Protein AF-A0A944SMD7-F1 (afdb_monomer_lite)

Structure (mmCIF, N/CA/C/O backbone):
data_AF-A0A944SMD7-F1
#
_entry.id   AF-A0A944SMD7-F1
#
loop_
_atom_site.group_PDB
_atom_site.id
_atom_site.type_symbol
_atom_site.label_atom_id
_atom_site.label_alt_id
_atom_site.label_comp_id
_atom_site.label_asym_id
_atom_site.label_entity_id
_atom_site.label_seq_id
_atom_site.pdbx_PDB_ins_code
_atom_site.Cartn_x
_atom_site.Cartn_y
_atom_site.Cartn_z
_atom_site.occupancy
_atom_site.B_iso_or_equiv
_atom_site.auth_seq_id
_atom_site.auth_comp_id
_atom_site.auth_asym_id
_atom_site.auth_atom_id
_atom_site.pdbx_PDB_model_num
ATOM 1 N N . MET A 1 1 ? 23.775 46.362 -5.485 1.00 35.56 1 MET A N 1
ATOM 2 C CA . MET A 1 1 ? 24.075 45.893 -4.120 1.00 35.56 1 MET A CA 1
ATOM 3 C C . MET A 1 1 ? 22.757 45.366 -3.584 1.00 35.56 1 MET A C 1
ATOM 5 O O . MET A 1 1 ? 21.923 46.210 -3.306 1.00 35.56 1 MET A O 1
ATOM 9 N N . PHE A 1 2 ? 22.591 44.029 -3.572 1.00 35.62 2 PHE A N 1
ATOM 10 C CA . PHE A 1 2 ? 21.400 43.249 -3.148 1.00 35.62 2 PHE A CA 1
ATOM 11 C C . PHE A 1 2 ? 20.081 43.614 -3.901 1.00 35.62 2 PHE A C 1
ATOM 13 O O . PHE A 1 2 ? 19.976 44.697 -4.457 1.00 35.62 2 PHE A O 1
ATOM 20 N N . ASP A 1 3 ? 19.070 42.768 -4.102 1.00 35.03 3 ASP A N 1
ATOM 21 C CA . ASP A 1 3 ? 18.702 41.529 -3.428 1.00 35.03 3 ASP A CA 1
ATOM 22 C C . ASP A 1 3 ? 17.723 40.678 -4.272 1.00 35.03 3 ASP A C 1
ATOM 24 O O . ASP A 1 3 ? 17.073 41.169 -5.192 1.00 35.03 3 ASP A O 1
ATOM 28 N N . GLU A 1 4 ? 17.703 39.404 -3.904 1.00 45.06 4 GLU A N 1
ATOM 29 C CA . GLU A 1 4 ? 16.800 38.266 -4.099 1.00 45.06 4 GLU A CA 1
ATOM 30 C C . GLU A 1 4 ? 15.411 38.362 -4.786 1.00 45.06 4 GLU A C 1
ATOM 32 O O . GLU A 1 4 ? 14.637 39.300 -4.646 1.00 45.06 4 GLU A O 1
ATOM 37 N N . SER A 1 5 ? 15.062 37.200 -5.366 1.00 47.53 5 SER A N 1
ATOM 38 C CA . SER A 1 5 ? 13.741 36.546 -5.338 1.00 47.53 5 SER A CA 1
ATOM 39 C C . SER A 1 5 ? 12.585 37.134 -6.154 1.00 47.53 5 SER A C 1
ATOM 41 O O . SER A 1 5 ? 11.958 38.124 -5.789 1.00 47.53 5 SER A O 1
ATOM 43 N N . SER A 1 6 ? 12.179 36.390 -7.188 1.00 42.91 6 SER A N 1
ATOM 44 C CA . SER A 1 6 ? 10.760 36.099 -7.435 1.00 42.91 6 SER A CA 1
ATOM 45 C C . SER A 1 6 ? 10.623 34.884 -8.350 1.00 42.91 6 SER A C 1
ATOM 47 O O . SER A 1 6 ? 10.876 34.939 -9.550 1.00 42.91 6 SER A O 1
ATOM 49 N N . SER A 1 7 ? 10.239 33.762 -7.746 1.00 44.41 7 SER A N 1
ATOM 50 C CA . SER A 1 7 ? 9.738 32.571 -8.425 1.00 44.41 7 SER A CA 1
ATOM 51 C C . SER A 1 7 ? 8.411 32.911 -9.106 1.00 44.41 7 SER A C 1
ATOM 53 O O . SER A 1 7 ? 7.392 33.063 -8.432 1.00 44.41 7 SER A O 1
ATOM 55 N N . GLU A 1 8 ? 8.408 33.052 -10.430 1.00 38.31 8 GLU A N 1
ATOM 56 C CA . GLU A 1 8 ? 7.175 33.297 -11.179 1.00 38.31 8 GLU A CA 1
ATOM 57 C C . GLU A 1 8 ? 6.401 31.989 -11.387 1.00 38.31 8 GLU A C 1
ATOM 59 O O . GLU A 1 8 ? 6.851 31.037 -12.030 1.00 38.31 8 GLU A O 1
ATOM 64 N N . TRP A 1 9 ? 5.216 31.957 -10.782 1.00 37.97 9 TRP A N 1
ATOM 65 C CA . TRP A 1 9 ? 4.200 30.928 -10.927 1.00 37.97 9 TRP A CA 1
ATOM 66 C C . TRP A 1 9 ? 3.542 31.043 -12.301 1.00 37.97 9 TRP A C 1
ATOM 68 O O . TRP A 1 9 ? 3.066 32.112 -12.680 1.00 37.97 9 TRP A O 1
ATOM 78 N N . TRP A 1 10 ? 3.448 29.935 -13.033 1.00 40.94 10 TRP A N 1
ATOM 79 C CA . TRP A 1 10 ? 2.706 29.898 -14.292 1.00 40.94 10 TRP A CA 1
ATOM 80 C C . TRP A 1 10 ? 1.251 29.505 -14.022 1.00 40.94 10 TRP A C 1
ATOM 82 O O . TRP A 1 10 ? 0.928 28.326 -13.883 1.00 40.94 10 TRP A O 1
ATOM 92 N N . CYS A 1 11 ? 0.367 30.501 -13.961 1.00 36.12 11 CYS A N 1
ATOM 93 C CA . CYS A 1 11 ? -1.073 30.294 -14.098 1.00 36.12 11 CYS A CA 1
ATOM 94 C C . CYS A 1 11 ? -1.417 30.157 -15.587 1.00 36.12 11 CYS A C 1
ATOM 96 O O . CYS A 1 11 ? -1.264 31.106 -16.356 1.00 36.12 11 CYS A O 1
ATOM 98 N N . PHE A 1 12 ? -1.914 28.993 -16.001 1.00 37.16 12 PHE A N 1
ATOM 99 C CA . PHE A 1 12 ? -2.510 28.831 -17.326 1.00 37.16 12 PHE A CA 1
ATOM 100 C C . PHE A 1 12 ? -3.946 29.363 -17.294 1.00 37.16 12 PHE A C 1
ATOM 102 O O . PHE A 1 12 ? -4.870 28.656 -16.898 1.00 37.16 12 PHE A O 1
ATOM 109 N N . HIS A 1 13 ? -4.129 30.619 -17.706 1.00 34.12 13 HIS A N 1
ATOM 110 C CA . HIS A 1 13 ? -5.444 31.130 -18.088 1.00 34.12 13 HIS A CA 1
ATOM 111 C C . HIS A 1 13 ? -5.832 30.524 -19.441 1.00 34.12 13 HIS A C 1
ATOM 113 O O . HIS A 1 13 ? -5.148 30.715 -20.448 1.00 34.12 13 HIS A O 1
ATOM 119 N N . CYS A 1 14 ? -6.913 29.747 -19.447 1.00 45.78 14 CYS A N 1
ATOM 120 C CA . CYS A 1 14 ? -7.573 29.296 -20.663 1.00 45.78 14 CYS A CA 1
ATOM 121 C C . CYS A 1 14 ? -8.556 30.392 -21.077 1.00 45.78 14 CYS A C 1
ATOM 123 O O . CYS A 1 14 ? -9.694 30.389 -20.621 1.00 45.78 14 CYS A O 1
ATOM 125 N N . ASP A 1 15 ? -8.115 31.318 -21.925 1.00 35.84 15 ASP A N 1
ATOM 126 C CA . ASP A 1 15 ? -9.015 32.257 -22.585 1.00 35.84 15 ASP A CA 1
ATOM 127 C C . ASP A 1 15 ? -9.025 31.991 -24.091 1.00 35.84 15 ASP A C 1
ATOM 129 O O . ASP A 1 15 ? -8.000 31.943 -24.776 1.00 35.84 15 ASP A O 1
ATOM 133 N N . SER A 1 16 ? -10.238 31.737 -24.574 1.00 48.44 16 SER A N 1
ATOM 134 C CA . SER A 1 16 ? -10.574 31.598 -25.981 1.00 48.44 16 SER A CA 1
ATOM 135 C C . SER A 1 16 ? -10.591 32.993 -26.587 1.00 48.44 16 SER A C 1
ATOM 137 O O . SER A 1 16 ? -11.545 33.708 -26.340 1.00 48.44 16 SER A O 1
ATOM 139 N N . ASP A 1 17 ? -9.547 33.392 -27.317 1.00 43.00 17 ASP A N 1
ATOM 140 C CA . ASP A 1 17 ? -9.641 34.274 -28.492 1.00 43.00 17 ASP A CA 1
ATOM 141 C C . ASP A 1 17 ? -8.251 34.656 -29.042 1.00 43.00 17 ASP A C 1
ATOM 143 O O . ASP A 1 17 ? -7.367 35.120 -28.329 1.00 43.00 17 ASP A O 1
ATOM 147 N N . GLY A 1 18 ? -8.082 34.500 -30.360 1.00 39.84 18 GLY A N 1
ATOM 148 C CA . GLY A 1 18 ? -7.180 35.317 -31.184 1.00 39.84 18 GLY A CA 1
ATOM 149 C C . GLY A 1 18 ? -5.665 35.233 -30.943 1.00 39.84 18 GLY A C 1
ATOM 150 O O . GLY A 1 18 ? -5.060 36.131 -30.363 1.00 39.84 18 GLY A O 1
ATOM 151 N N . LEU A 1 19 ? -5.001 34.249 -31.560 1.00 39.22 19 LEU A N 1
ATOM 152 C CA . LEU A 1 19 ? -3.541 34.231 -31.729 1.00 39.22 19 LEU A CA 1
ATOM 153 C C . LEU A 1 19 ? -3.044 35.450 -32.538 1.00 39.22 19 LEU A C 1
ATOM 155 O O . LEU A 1 19 ? -3.183 35.498 -33.761 1.00 39.22 19 LEU A O 1
ATOM 159 N N . LYS A 1 20 ? -2.360 36.394 -31.881 1.00 47.38 20 LYS A N 1
ATOM 160 C CA . LYS A 1 20 ? -1.359 37.267 -32.521 1.00 47.38 20 LYS A CA 1
ATOM 161 C C . LYS A 1 20 ? -0.024 37.147 -31.784 1.00 47.38 20 LYS A C 1
ATOM 163 O O . LYS A 1 20 ? 0.257 37.896 -30.856 1.00 47.38 20 LYS A O 1
ATOM 168 N N . GLY A 1 21 ? 0.805 36.197 -32.223 1.00 38.53 21 GLY A N 1
ATOM 169 C CA . GLY A 1 21 ? 2.186 36.008 -31.769 1.00 38.53 21 GLY A CA 1
ATOM 170 C C . GLY A 1 21 ? 3.196 36.381 -32.859 1.00 38.53 21 GLY A C 1
ATOM 171 O O . GLY A 1 21 ? 3.064 35.956 -34.004 1.00 38.53 21 GLY A O 1
ATOM 172 N N . LYS A 1 22 ? 4.193 37.196 -32.495 1.00 42.53 22 LYS A N 1
ATOM 173 C CA . LYS A 1 22 ? 5.355 37.593 -33.313 1.00 42.53 22 LYS A CA 1
ATOM 174 C C . LYS A 1 22 ? 6.256 36.381 -33.632 1.00 42.53 22 LYS A C 1
ATOM 176 O O . LYS A 1 22 ? 6.263 35.421 -32.861 1.00 42.53 22 LYS A O 1
ATOM 181 N N . PRO A 1 23 ? 7.046 36.404 -34.725 1.00 41.09 23 PRO A N 1
ATOM 182 C CA . PRO A 1 23 ? 7.923 35.294 -35.068 1.00 41.09 23 PRO A CA 1
ATOM 183 C C . PRO A 1 23 ? 9.114 35.255 -34.109 1.00 41.09 23 PRO A C 1
ATOM 185 O O . PRO A 1 23 ? 9.857 36.226 -33.999 1.00 41.09 23 PRO A O 1
ATOM 188 N N . GLY A 1 24 ? 9.304 34.114 -33.449 1.00 44.69 24 GLY A N 1
ATOM 189 C CA . GLY A 1 24 ? 10.561 33.809 -32.770 1.00 44.69 24 GLY A CA 1
ATOM 190 C C . GLY A 1 24 ? 10.440 33.368 -31.320 1.00 44.69 24 GLY A C 1
ATOM 191 O O . GLY A 1 24 ? 11.068 33.986 -30.485 1.00 44.69 24 GLY A O 1
ATOM 192 N N . VAL A 1 25 ? 9.676 32.307 -31.040 1.00 38.62 25 VAL A N 1
ATOM 193 C CA . VAL A 1 25 ? 10.090 31.134 -30.239 1.00 38.62 25 VAL A CA 1
ATOM 194 C C . VAL A 1 25 ? 9.109 30.012 -30.609 1.00 38.62 25 VAL A C 1
ATOM 196 O O . VAL A 1 25 ? 7.922 30.097 -30.308 1.00 38.62 25 VAL A O 1
ATOM 199 N N . LYS A 1 26 ? 9.568 28.960 -31.302 1.00 42.78 26 LYS A N 1
ATOM 200 C CA . LYS A 1 26 ? 8.769 27.737 -31.490 1.00 42.78 26 LYS A CA 1
ATOM 201 C C . LYS A 1 26 ? 8.797 26.943 -30.185 1.00 42.78 26 LYS A C 1
ATOM 203 O O . LYS A 1 26 ? 9.658 26.092 -30.003 1.00 42.78 26 LYS A O 1
ATOM 208 N N . ALA A 1 27 ? 7.853 27.209 -29.294 1.00 52.22 27 ALA A N 1
ATOM 209 C CA . ALA A 1 27 ? 7.475 26.265 -28.253 1.00 52.22 27 ALA A CA 1
ATOM 210 C C . ALA A 1 27 ? 6.073 25.754 -28.589 1.00 52.22 27 ALA A C 1
ATOM 212 O O . ALA A 1 27 ? 5.072 26.287 -28.126 1.00 52.22 27 ALA A O 1
ATOM 213 N N . SER A 1 28 ? 5.996 24.757 -29.467 1.00 48.47 28 SER A N 1
ATOM 214 C CA . SER A 1 28 ? 4.739 24.066 -29.755 1.00 48.47 28 SER A CA 1
ATOM 215 C C . SER A 1 28 ? 4.963 22.562 -29.714 1.00 48.47 28 SER A C 1
ATOM 217 O O . SER A 1 28 ? 4.765 21.872 -30.711 1.00 48.47 28 SER A O 1
ATOM 219 N N . SER A 1 29 ? 5.394 22.048 -28.561 1.00 53.19 29 SER A N 1
ATOM 220 C CA . SER A 1 29 ? 5.159 20.631 -28.292 1.00 53.19 29 SER A CA 1
ATOM 221 C C . SER A 1 29 ? 3.644 20.453 -28.275 1.00 53.19 29 SER A C 1
ATOM 223 O O . SER A 1 29 ? 2.962 21.059 -27.445 1.00 53.19 29 SER A O 1
ATOM 225 N N . SER A 1 30 ? 3.097 19.697 -29.224 1.00 66.25 30 SER A N 1
ATOM 226 C CA . SER A 1 30 ? 1.653 19.442 -29.245 1.00 66.25 30 SER A CA 1
ATOM 227 C C . SER A 1 30 ? 1.230 18.706 -27.964 1.00 66.25 30 SER A C 1
ATOM 229 O O . SER A 1 30 ? 2.031 17.992 -27.361 1.00 66.25 30 SER A O 1
ATOM 231 N N . VAL A 1 31 ? -0.035 18.819 -27.536 1.00 61.94 31 VAL A N 1
ATOM 232 C CA . VAL A 1 31 ? -0.557 18.039 -26.389 1.00 61.94 31 VAL A CA 1
ATOM 233 C C . VAL A 1 31 ? -0.317 16.535 -26.591 1.00 61.94 31 VAL A C 1
ATOM 235 O O . VAL A 1 31 ? -0.072 15.813 -25.629 1.00 61.94 31 VAL A O 1
ATOM 238 N N . ALA A 1 32 ? -0.323 16.065 -27.842 1.00 55.81 32 ALA A N 1
ATOM 239 C CA . ALA A 1 32 ? 0.024 14.696 -28.208 1.00 55.81 32 ALA A CA 1
ATOM 240 C C . ALA A 1 32 ? 1.519 14.385 -28.015 1.00 55.81 32 ALA A C 1
ATOM 242 O O . ALA A 1 32 ? 1.845 13.313 -27.528 1.00 55.81 32 ALA A O 1
ATOM 243 N N . GLU A 1 33 ? 2.421 15.318 -28.319 1.00 56.81 33 GLU A N 1
ATOM 244 C CA . GLU A 1 33 ? 3.866 15.189 -28.074 1.00 56.81 33 GLU A CA 1
ATOM 245 C C . GLU A 1 33 ? 4.196 15.193 -26.581 1.00 56.81 33 GLU A C 1
ATOM 247 O O . GLU A 1 33 ? 5.007 14.396 -26.123 1.00 56.81 33 GLU A O 1
ATOM 252 N N . VAL A 1 34 ? 3.530 16.049 -25.800 1.00 60.19 34 VAL A N 1
ATOM 253 C CA . VAL A 1 34 ? 3.666 16.068 -24.337 1.00 60.19 34 VAL A CA 1
ATOM 254 C C . VAL A 1 34 ? 3.131 14.763 -23.744 1.00 60.19 34 VAL A C 1
ATOM 256 O O . VAL A 1 34 ? 3.819 14.136 -22.944 1.00 60.19 34 VAL A O 1
ATOM 259 N N . LYS A 1 35 ? 1.962 14.285 -24.195 1.00 53.47 35 LYS A N 1
ATOM 260 C CA . LYS A 1 35 ? 1.418 12.974 -23.802 1.00 53.47 35 LYS A CA 1
ATOM 261 C C . LYS A 1 35 ? 2.309 11.812 -24.241 1.00 53.47 35 LYS A C 1
ATOM 263 O O . LYS A 1 35 ? 2.489 10.886 -23.466 1.00 53.47 35 LYS A O 1
ATOM 268 N N . SER A 1 36 ? 2.895 11.866 -25.435 1.00 55.03 36 SER A N 1
ATOM 269 C CA . SER A 1 36 ? 3.803 10.836 -25.954 1.00 55.03 36 SER A CA 1
ATOM 270 C C . SER A 1 36 ? 5.127 10.805 -25.195 1.00 55.03 36 SER A C 1
ATOM 272 O O . SER A 1 36 ? 5.657 9.727 -24.957 1.00 55.03 36 SER A O 1
ATOM 274 N N . ARG A 1 37 ? 5.660 11.963 -24.789 1.00 54.03 37 ARG A N 1
ATOM 275 C CA . ARG A 1 37 ? 6.871 12.049 -23.960 1.00 54.03 37 ARG A CA 1
ATOM 276 C C . ARG A 1 37 ? 6.606 11.630 -22.516 1.00 54.03 37 ARG A C 1
ATOM 278 O O . ARG A 1 37 ? 7.465 10.994 -21.925 1.00 54.03 37 ARG A O 1
ATOM 285 N N . LEU A 1 38 ? 5.423 11.928 -21.975 1.00 54.19 38 LEU A N 1
ATOM 286 C CA . LEU A 1 38 ? 4.977 11.419 -20.672 1.00 54.19 38 LEU A CA 1
ATOM 287 C C . LEU A 1 38 ? 4.716 9.906 -20.705 1.00 54.19 38 LEU A C 1
ATOM 289 O O . LEU A 1 38 ? 5.049 9.219 -19.749 1.00 54.19 38 LEU A O 1
ATOM 293 N N . ALA A 1 39 ? 4.190 9.378 -21.813 1.00 53.81 39 ALA A N 1
ATOM 294 C CA . ALA A 1 39 ? 4.020 7.940 -22.024 1.00 53.81 39 ALA A CA 1
ATOM 295 C C . ALA A 1 39 ? 5.358 7.193 -22.181 1.00 53.81 39 ALA A C 1
ATOM 297 O O . ALA A 1 39 ? 5.403 5.988 -21.961 1.00 53.81 39 ALA A O 1
ATOM 298 N N . ALA A 1 40 ? 6.437 7.896 -22.543 1.00 53.12 40 ALA A N 1
ATOM 299 C CA . ALA A 1 40 ? 7.780 7.335 -22.684 1.00 53.12 40 ALA A CA 1
ATOM 300 C C . ALA A 1 40 ? 8.596 7.331 -21.377 1.00 53.12 40 ALA A C 1
ATOM 302 O O . ALA A 1 40 ? 9.709 6.807 -21.362 1.00 53.12 40 ALA A O 1
ATOM 303 N N . VAL A 1 41 ? 8.083 7.910 -20.284 1.00 60.38 41 VAL A N 1
ATOM 304 C CA . VAL A 1 41 ? 8.712 7.763 -18.967 1.00 60.38 41 VAL A CA 1
ATOM 305 C C . VAL A 1 41 ? 8.190 6.474 -18.352 1.00 60.38 41 VAL A C 1
ATOM 307 O O . VAL A 1 41 ? 7.126 6.446 -17.734 1.00 60.38 41 VAL A O 1
ATOM 310 N N . GLU A 1 42 ? 8.934 5.389 -18.547 1.00 76.00 42 GLU A N 1
ATOM 311 C CA . GLU A 1 42 ? 8.677 4.152 -17.820 1.00 76.00 42 GLU A CA 1
ATOM 312 C C . GLU A 1 42 ? 8.826 4.414 -16.320 1.00 76.00 42 GLU A C 1
ATOM 314 O O . GLU A 1 42 ? 9.832 4.953 -15.851 1.00 76.00 42 GLU A O 1
ATOM 319 N N . PHE A 1 43 ? 7.789 4.064 -15.561 1.00 82.75 43 PHE A N 1
ATOM 320 C CA . PHE A 1 43 ? 7.821 4.178 -14.113 1.00 82.75 43 PHE A CA 1
ATOM 321 C C . PHE A 1 43 ? 8.921 3.274 -13.549 1.00 82.75 43 PHE A C 1
ATOM 323 O O . PHE A 1 43 ? 8.961 2.078 -13.838 1.00 82.75 43 PHE A O 1
ATOM 330 N N . GLN A 1 44 ? 9.773 3.838 -12.698 1.00 85.31 44 GLN A N 1
ATOM 331 C CA . GLN A 1 44 ? 10.776 3.089 -11.955 1.00 85.31 44 GLN A CA 1
ATOM 332 C C . GLN A 1 44 ? 10.450 3.146 -10.472 1.00 85.31 44 GLN A C 1
ATOM 334 O O . GLN A 1 44 ? 10.148 4.211 -9.933 1.00 85.31 44 GLN A O 1
ATOM 339 N N . ASN A 1 45 ? 10.537 1.990 -9.814 1.00 89.19 45 ASN A N 1
ATOM 340 C CA . ASN A 1 45 ? 10.426 1.956 -8.368 1.00 89.19 45 ASN A CA 1
ATOM 341 C C . ASN A 1 45 ? 11.500 2.831 -7.721 1.00 89.19 45 ASN A C 1
ATOM 343 O O . ASN A 1 45 ? 12.647 2.835 -8.179 1.00 89.19 45 ASN A O 1
ATOM 347 N N . PRO A 1 46 ? 11.162 3.493 -6.609 1.00 86.19 46 PRO A N 1
ATOM 348 C CA . PRO A 1 46 ? 12.158 4.145 -5.783 1.00 86.19 46 PRO A CA 1
ATOM 349 C C . PRO A 1 46 ? 13.175 3.118 -5.257 1.00 86.19 46 PRO A C 1
ATOM 351 O O . PRO A 1 46 ? 12.844 1.964 -4.977 1.00 86.19 46 PRO A O 1
ATOM 354 N N . THR A 1 47 ? 14.431 3.544 -5.134 1.00 81.50 47 THR A N 1
ATOM 355 C CA . THR A 1 47 ? 15.546 2.731 -4.625 1.00 81.50 47 THR A CA 1
ATOM 356 C C . THR A 1 47 ? 15.934 3.148 -3.205 1.00 81.50 47 THR A C 1
ATOM 358 O O . THR A 1 47 ? 15.877 4.333 -2.879 1.00 81.50 47 THR A O 1
ATOM 361 N N . GLY A 1 48 ? 16.423 2.212 -2.385 1.00 80.88 48 GLY A N 1
ATOM 362 C CA . GLY A 1 48 ? 16.911 2.491 -1.026 1.00 80.88 48 GLY A CA 1
ATOM 363 C C . GLY A 1 48 ? 15.807 2.496 0.040 1.00 80.88 48 GLY A C 1
ATOM 364 O O . GLY A 1 48 ? 14.810 1.792 -0.095 1.00 80.88 48 GLY A O 1
ATOM 365 N N . ASN A 1 49 ? 16.000 3.270 1.116 1.00 84.19 49 ASN A N 1
ATOM 366 C CA . ASN A 1 49 ? 15.024 3.429 2.204 1.00 84.19 49 ASN A CA 1
ATOM 367 C C . ASN A 1 49 ? 13.894 4.373 1.773 1.00 84.19 49 ASN A C 1
ATOM 369 O O . ASN A 1 49 ? 13.833 5.526 2.199 1.00 84.19 49 ASN A O 1
ATOM 373 N N . TRP A 1 50 ? 13.033 3.897 0.878 1.00 93.56 50 TRP A N 1
ATOM 374 C CA . TRP A 1 50 ? 11.899 4.674 0.401 1.00 93.56 50 TRP A CA 1
ATOM 375 C C . TRP A 1 50 ? 10.822 4.831 1.481 1.00 93.56 50 TRP A C 1
ATOM 377 O O . TRP A 1 50 ? 10.435 3.861 2.141 1.00 93.56 50 TRP A O 1
ATOM 387 N N . SER A 1 51 ? 10.300 6.050 1.608 1.00 95.50 51 SER A N 1
ATOM 388 C CA . SER A 1 51 ? 9.111 6.362 2.390 1.00 95.50 51 SER A CA 1
ATOM 389 C C . SER A 1 51 ? 8.206 7.346 1.650 1.00 95.50 51 SER A C 1
ATOM 391 O O . SER A 1 51 ? 8.649 8.124 0.803 1.00 95.50 51 SER A O 1
ATOM 393 N N . TYR A 1 52 ? 6.921 7.305 1.979 1.00 96.56 52 TYR A N 1
ATOM 394 C CA . TYR A 1 52 ? 5.913 8.235 1.491 1.00 96.56 52 TYR A CA 1
ATOM 395 C C . TYR A 1 52 ? 4.942 8.587 2.614 1.00 96.56 52 TYR A C 1
ATOM 397 O O . TYR A 1 52 ? 4.542 7.694 3.353 1.00 96.56 52 TYR A O 1
ATOM 405 N N . GLU A 1 53 ? 4.543 9.855 2.710 1.00 97.00 53 GLU A N 1
ATOM 406 C CA . GLU A 1 53 ? 3.586 10.371 3.694 1.00 97.00 53 GLU A CA 1
ATOM 407 C C . GLU A 1 53 ? 2.459 11.135 2.986 1.00 97.00 53 GLU A C 1
ATOM 409 O O . GLU A 1 53 ? 2.701 11.873 2.025 1.00 97.00 53 GLU A O 1
ATOM 414 N N . GLY A 1 54 ? 1.224 10.924 3.442 1.00 96.62 54 GLY A N 1
ATOM 415 C CA . GLY A 1 54 ? 0.007 11.510 2.884 1.00 96.62 54 GLY A CA 1
ATOM 416 C C . GLY A 1 54 ? -1.032 10.458 2.499 1.00 96.62 54 GLY A C 1
ATOM 417 O O . GLY A 1 54 ? -0.966 9.307 2.924 1.00 96.62 54 GLY A O 1
ATOM 418 N N . ALA A 1 55 ? -2.004 10.854 1.677 1.00 97.12 55 ALA A N 1
ATOM 419 C CA . ALA A 1 55 ? -3.039 9.952 1.186 1.00 97.12 55 ALA A CA 1
ATOM 420 C C . ALA A 1 55 ? -2.488 8.994 0.119 1.00 97.12 55 ALA A C 1
ATOM 422 O O . ALA A 1 55 ? -1.843 9.421 -0.846 1.00 97.12 55 ALA A O 1
ATOM 423 N N . TYR A 1 56 ? -2.799 7.705 0.229 1.00 97.88 56 TYR A N 1
ATOM 424 C CA . TYR A 1 56 ? -2.441 6.704 -0.774 1.00 97.88 56 TYR A CA 1
ATOM 425 C C . TYR A 1 56 ? -3.449 5.557 -0.831 1.00 97.88 56 TYR A C 1
ATOM 427 O O . TYR A 1 56 ? -4.286 5.360 0.043 1.00 97.88 56 TYR A O 1
ATOM 435 N N . SER A 1 57 ? -3.374 4.775 -1.900 1.00 97.75 57 SER A N 1
ATOM 436 C CA . SER A 1 57 ? -4.083 3.511 -2.022 1.00 97.75 57 SER A CA 1
ATOM 437 C C . SER A 1 57 ? -3.129 2.399 -2.420 1.00 97.75 57 SER A C 1
ATOM 439 O O . SER A 1 57 ? -2.134 2.630 -3.107 1.00 97.75 57 SER A O 1
ATOM 441 N N . VAL A 1 58 ? -3.441 1.194 -1.972 1.00 97.75 58 VAL A N 1
ATOM 442 C CA . VAL A 1 58 ? -2.657 -0.013 -2.191 1.00 97.75 58 VAL A CA 1
ATOM 443 C C . VAL A 1 58 ? -3.539 -1.018 -2.909 1.00 97.75 58 VAL A C 1
ATOM 445 O O . VAL A 1 58 ? -4.626 -1.351 -2.440 1.00 97.75 58 VAL A O 1
ATOM 448 N N . GLU A 1 59 ? -3.076 -1.491 -4.058 1.00 97.38 59 GLU A N 1
ATOM 449 C CA . GLU A 1 59 ? -3.695 -2.605 -4.765 1.00 97.38 59 GLU A CA 1
ATOM 450 C C . GLU A 1 59 ? -3.040 -3.905 -4.296 1.00 97.38 59 GLU A C 1
ATOM 452 O O . GLU A 1 59 ? -1.813 -4.050 -4.322 1.00 97.38 59 GLU A O 1
ATOM 457 N N . LEU A 1 60 ? -3.866 -4.847 -3.862 1.00 96.31 60 LEU A N 1
ATOM 458 C CA . LEU A 1 60 ? -3.467 -6.092 -3.228 1.00 96.31 60 LEU A CA 1
ATOM 459 C C . LEU A 1 60 ? -3.679 -7.281 -4.153 1.00 96.31 60 LEU A C 1
ATOM 461 O O . LEU A 1 60 ? -4.546 -7.283 -5.028 1.00 96.31 60 LEU A O 1
ATOM 465 N N . THR A 1 61 ? -2.883 -8.320 -3.936 1.00 95.12 61 THR A N 1
ATOM 466 C CA . THR A 1 61 ? -3.151 -9.655 -4.483 1.00 95.12 61 THR A CA 1
ATOM 467 C C . THR A 1 61 ? -4.250 -10.356 -3.680 1.00 95.12 61 THR A C 1
ATOM 469 O O . THR A 1 61 ? -4.576 -9.946 -2.570 1.00 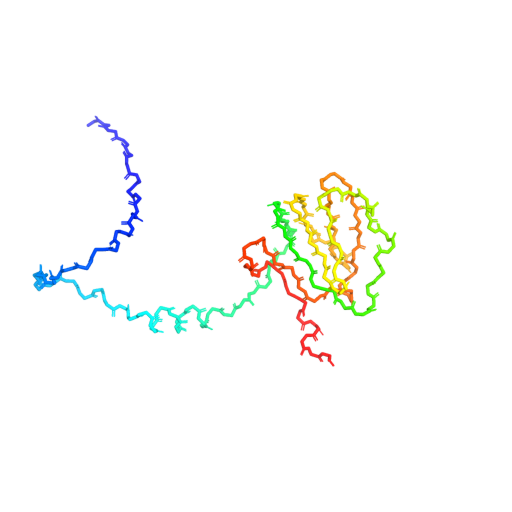95.12 61 THR A O 1
ATOM 472 N N . ASP A 1 62 ? -4.758 -11.463 -4.209 1.00 93.31 62 ASP A N 1
ATOM 473 C CA . ASP A 1 62 ? -5.675 -12.380 -3.522 1.00 93.31 62 ASP A CA 1
ATOM 474 C C . ASP A 1 62 ? -5.060 -13.083 -2.295 1.00 93.31 62 ASP A C 1
ATOM 476 O O . ASP A 1 62 ? -5.783 -13.652 -1.483 1.00 93.31 62 ASP A O 1
ATOM 480 N N . ARG A 1 63 ? -3.732 -13.026 -2.134 1.00 91.06 63 ARG A N 1
ATOM 481 C CA . ARG A 1 63 ? -3.002 -13.590 -0.987 1.00 91.06 63 ARG A CA 1
ATOM 482 C C . ARG A 1 63 ? -2.916 -12.652 0.213 1.00 91.06 63 ARG A C 1
ATOM 484 O O . ARG A 1 63 ? -2.380 -13.048 1.245 1.00 91.06 63 ARG A O 1
ATOM 491 N N . ALA A 1 64 ? -3.347 -11.401 0.067 1.00 92.94 64 ALA A N 1
ATOM 492 C CA . ALA A 1 64 ? -3.238 -10.426 1.138 1.00 92.94 64 ALA A CA 1
ATOM 493 C C . ALA A 1 64 ? -4.241 -10.737 2.258 1.00 92.94 64 ALA A C 1
ATOM 495 O O . ALA A 1 64 ? -5.450 -10.719 2.040 1.00 92.94 64 ALA A O 1
ATOM 496 N N . ASP A 1 65 ? -3.731 -10.979 3.465 1.00 91.19 65 ASP A N 1
ATOM 497 C CA . ASP A 1 65 ? -4.550 -11.056 4.671 1.00 91.19 65 ASP A CA 1
ATOM 498 C C . ASP A 1 65 ? -4.700 -9.657 5.277 1.00 91.19 65 ASP A C 1
ATOM 500 O O . ASP A 1 65 ? -3.733 -9.064 5.753 1.00 91.19 65 ASP A O 1
ATOM 504 N N . MET A 1 66 ? -5.922 -9.126 5.237 1.00 91.81 66 MET A N 1
ATOM 505 C CA . MET A 1 66 ? -6.258 -7.801 5.760 1.00 91.81 66 MET A CA 1
ATOM 506 C C . MET A 1 66 ? -6.777 -7.821 7.201 1.00 91.81 66 MET A C 1
ATOM 508 O O . MET A 1 66 ? -7.118 -6.765 7.731 1.00 91.81 66 MET A O 1
ATOM 512 N N . SER A 1 67 ? -6.797 -8.984 7.865 1.00 89.25 67 SER A N 1
ATOM 513 C CA . SER A 1 67 ? -7.157 -9.086 9.287 1.00 89.25 67 SER A CA 1
ATOM 514 C C . SER A 1 67 ? -6.167 -8.365 10.212 1.00 89.25 67 SER A C 1
ATOM 516 O O . SER A 1 67 ? -6.520 -8.006 11.333 1.00 89.25 67 SER A O 1
ATOM 518 N N . VAL A 1 68 ? -4.947 -8.112 9.727 1.00 85.12 68 VAL A N 1
ATOM 519 C CA . VAL A 1 68 ? -3.879 -7.399 10.447 1.00 85.12 68 VAL A CA 1
ATOM 520 C C . VAL A 1 68 ? -3.993 -5.876 10.371 1.00 85.12 68 VAL A C 1
ATOM 522 O O . VAL A 1 68 ? -3.268 -5.179 11.078 1.00 85.12 68 VAL A O 1
ATOM 525 N N . ALA A 1 69 ? -4.847 -5.342 9.494 1.00 89.75 69 ALA A N 1
ATOM 526 C CA . ALA A 1 69 ? -5.024 -3.901 9.376 1.00 89.75 69 ALA A CA 1
ATOM 527 C C . ALA A 1 69 ? -5.867 -3.357 10.543 1.00 89.75 69 ALA A C 1
ATOM 529 O O . ALA A 1 69 ? -6.719 -4.077 11.069 1.00 89.75 69 ALA A O 1
ATOM 530 N N . PRO A 1 70 ? -5.679 -2.088 10.946 1.00 89.00 70 PRO A N 1
ATOM 531 C CA . PRO A 1 70 ? -6.468 -1.459 12.003 1.00 89.00 70 PRO A CA 1
ATOM 532 C C . PRO A 1 70 ? -7.902 -1.161 11.520 1.00 89.00 70 PRO A C 1
ATOM 534 O O . PRO A 1 70 ? -8.264 -0.025 11.209 1.00 89.00 70 PRO A O 1
ATOM 537 N N . VAL A 1 71 ? -8.725 -2.210 11.413 1.00 79.50 71 VAL A N 1
ATOM 538 C CA . VAL A 1 71 ? -10.126 -2.127 10.981 1.00 79.50 71 VAL A CA 1
ATOM 539 C C . VAL A 1 71 ? -10.915 -1.265 11.969 1.00 79.50 71 VAL A C 1
ATOM 541 O O . VAL A 1 71 ? -10.864 -1.485 13.176 1.00 79.50 71 VAL A O 1
ATOM 544 N N . GLY A 1 72 ? -11.664 -0.292 11.445 1.00 80.44 72 GLY A N 1
ATOM 545 C CA . GLY A 1 72 ? -12.452 0.656 12.241 1.00 80.44 72 GLY A CA 1
ATOM 546 C C . GLY A 1 72 ? -11.852 2.059 12.333 1.00 80.44 72 GLY A C 1
ATOM 547 O O . GLY A 1 72 ? -12.529 2.954 12.830 1.00 80.44 72 GLY A O 1
ATOM 548 N N . SER A 1 73 ? -10.636 2.275 11.818 1.00 86.62 73 SER A N 1
ATOM 549 C CA . SER A 1 73 ? -10.117 3.628 11.596 1.00 86.62 73 SER A CA 1
ATOM 550 C C . SER A 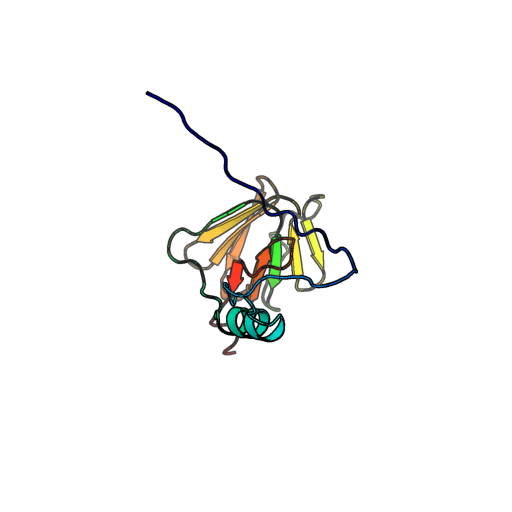1 73 ? -10.940 4.353 10.526 1.00 86.62 73 SER A C 1
ATOM 552 O O . SER A 1 73 ? -11.241 3.782 9.477 1.00 86.62 73 SER A O 1
ATOM 554 N N . GLU A 1 74 ? -11.267 5.624 10.765 1.00 92.56 74 GLU A N 1
ATOM 555 C CA . GLU A 1 74 ? -11.929 6.485 9.776 1.00 92.56 74 GLU A CA 1
ATOM 556 C C . GLU A 1 74 ? -11.031 6.808 8.571 1.00 92.56 74 GLU A C 1
ATOM 558 O O . GLU A 1 74 ? -11.528 7.122 7.489 1.00 92.56 74 GLU A O 1
ATOM 563 N N . PHE A 1 75 ? -9.713 6.653 8.734 1.00 93.44 75 PHE A N 1
ATOM 564 C CA . PHE A 1 75 ? -8.714 6.920 7.703 1.00 93.44 75 PHE A CA 1
ATOM 565 C C . PHE A 1 75 ? -8.421 5.712 6.811 1.00 93.44 75 PH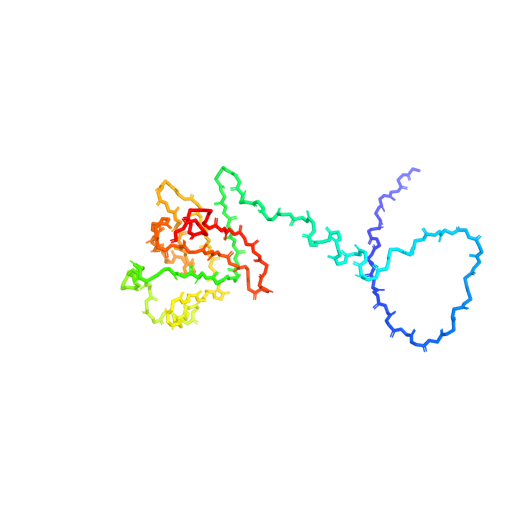E A C 1
ATOM 567 O O . PHE A 1 75 ? -7.636 5.827 5.871 1.00 93.44 75 PHE A O 1
ATOM 574 N N . LEU A 1 76 ? -9.032 4.555 7.090 1.00 95.81 76 LEU A N 1
ATOM 575 C CA . LEU A 1 76 ? -8.824 3.308 6.361 1.00 95.81 76 LEU A CA 1
ATOM 576 C C . LEU A 1 76 ? -10.127 2.822 5.731 1.00 95.81 76 LEU A C 1
ATOM 578 O O . LEU A 1 76 ? -11.111 2.542 6.412 1.00 95.81 76 LEU A O 1
ATOM 582 N N . LYS A 1 77 ? -10.094 2.586 4.421 1.00 95.50 77 LYS A N 1
ATOM 583 C CA . LYS A 1 77 ? -11.171 1.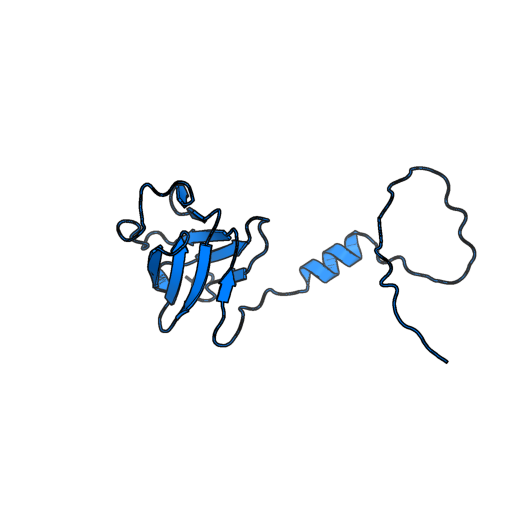909 3.699 1.00 95.50 77 LYS A CA 1
ATOM 584 C C . LYS A 1 77 ? -10.635 0.691 2.962 1.00 95.50 77 LYS A C 1
ATOM 586 O O . LYS A 1 77 ? -9.658 0.789 2.224 1.00 95.50 77 LYS A O 1
ATOM 591 N N . ILE A 1 78 ? -11.294 -0.452 3.138 1.00 94.12 78 ILE A N 1
ATOM 592 C CA . ILE A 1 78 ? -10.969 -1.699 2.438 1.00 94.12 78 ILE A CA 1
ATOM 593 C C . ILE A 1 78 ? -12.091 -1.988 1.438 1.00 94.12 78 ILE A C 1
ATOM 595 O O . ILE A 1 78 ? -13.251 -2.147 1.814 1.00 94.12 78 ILE A O 1
ATOM 599 N N . GLU A 1 79 ? -11.743 -2.035 0.157 1.00 91.94 79 GLU A N 1
ATOM 600 C CA . GLU A 1 79 ? -12.653 -2.217 -0.974 1.00 91.94 79 GLU A CA 1
ATOM 601 C C . GLU A 1 79 ? -12.188 -3.415 -1.812 1.00 91.94 79 GLU A C 1
ATOM 603 O O . GLU A 1 79 ? -11.451 -3.277 -2.791 1.00 91.94 79 GLU A O 1
ATOM 608 N N . GLY A 1 80 ? -12.585 -4.623 -1.404 1.00 91.81 80 GLY A N 1
ATOM 609 C CA . GLY A 1 80 ? -12.103 -5.857 -2.030 1.00 91.81 80 GLY A CA 1
ATOM 610 C C . GLY A 1 80 ? -10.580 -5.970 -1.918 1.00 91.81 80 GLY A C 1
ATOM 611 O O . GLY A 1 80 ? -10.037 -5.959 -0.819 1.00 91.81 80 GLY A O 1
ATOM 612 N N . ASN A 1 81 ? -9.890 -6.020 -3.060 1.00 94.94 81 ASN A N 1
ATOM 613 C CA . ASN A 1 81 ? -8.425 -6.104 -3.132 1.00 94.94 81 ASN A CA 1
ATOM 614 C C . ASN A 1 81 ? -7.741 -4.729 -3.152 1.00 94.94 81 ASN A C 1
ATOM 616 O O . ASN A 1 81 ? -6.628 -4.589 -3.658 1.00 94.94 81 ASN A O 1
ATOM 620 N N . ARG A 1 82 ? -8.409 -3.687 -2.661 1.00 95.75 82 ARG A N 1
ATOM 621 C CA . ARG A 1 82 ? -7.856 -2.340 -2.589 1.00 95.75 82 ARG A CA 1
ATOM 622 C C . ARG A 1 82 ? -7.982 -1.801 -1.178 1.00 95.75 82 ARG A C 1
ATOM 624 O O . ARG A 1 82 ? -9.033 -1.902 -0.555 1.00 95.75 82 ARG A O 1
ATOM 631 N N . VAL A 1 83 ? -6.913 -1.178 -0.711 1.00 96.25 83 VAL A N 1
ATOM 632 C CA . VAL A 1 83 ? -6.876 -0.442 0.548 1.00 96.25 83 VAL A CA 1
ATOM 633 C C . VAL A 1 83 ? -6.686 1.026 0.227 1.00 96.25 83 VAL A C 1
ATOM 635 O O . VAL A 1 83 ? -5.843 1.372 -0.596 1.00 96.25 83 VAL A O 1
ATOM 638 N N . VAL A 1 84 ? -7.472 1.893 0.847 1.00 96.81 84 VAL A N 1
ATOM 639 C CA . VAL A 1 84 ? -7.367 3.345 0.713 1.00 96.81 84 VAL A CA 1
ATOM 640 C C . VAL A 1 84 ? -7.080 3.919 2.090 1.00 96.81 84 VAL A C 1
ATOM 642 O O . VAL A 1 84 ? -7.801 3.620 3.039 1.00 96.81 84 VAL A O 1
ATOM 645 N N . ILE A 1 85 ? -6.019 4.715 2.178 1.00 96.88 85 ILE A N 1
ATOM 646 C CA . ILE A 1 85 ? -5.565 5.385 3.392 1.00 96.88 85 ILE A CA 1
ATOM 647 C C . ILE A 1 85 ? -5.582 6.884 3.113 1.00 96.88 85 ILE A C 1
ATOM 649 O O . ILE A 1 85 ? -4.839 7.364 2.254 1.00 96.88 85 ILE A O 1
ATOM 653 N N . SER A 1 86 ? -6.471 7.622 3.777 1.00 95.88 86 SER A N 1
ATOM 654 C CA . SER A 1 86 ? -6.611 9.070 3.563 1.00 95.88 86 SER A CA 1
ATOM 655 C C . SER A 1 86 ? -5.518 9.875 4.260 1.00 95.88 86 SER A C 1
ATOM 657 O O . SER A 1 86 ? -5.161 10.945 3.777 1.00 95.88 86 SER A O 1
ATOM 659 N N . GLU A 1 87 ? -4.947 9.338 5.337 1.00 95.06 87 GLU A N 1
ATOM 660 C CA . GLU A 1 87 ? -3.808 9.915 6.043 1.00 95.06 87 GLU A CA 1
ATOM 661 C C . GLU A 1 87 ? -2.927 8.800 6.608 1.00 95.06 87 GLU A C 1
ATOM 663 O O . GLU A 1 87 ? -3.375 7.939 7.369 1.00 95.06 87 GLU A O 1
ATOM 668 N N . GLY A 1 88 ? -1.664 8.766 6.191 1.00 95.88 88 GLY A N 1
ATOM 669 C CA . GLY A 1 88 ? -0.753 7.738 6.656 1.00 95.88 88 GLY A CA 1
ATOM 670 C C . GLY A 1 88 ? 0.623 7.811 6.026 1.00 95.88 88 GLY A C 1
ATOM 671 O O . GLY A 1 88 ? 0.993 8.773 5.350 1.00 95.88 88 GLY A O 1
ATOM 672 N N . ARG A 1 89 ? 1.383 6.739 6.236 1.00 96.94 89 ARG A N 1
ATOM 673 C CA . ARG A 1 89 ? 2.749 6.594 5.736 1.00 96.94 89 ARG A CA 1
ATOM 674 C C . ARG A 1 89 ? 2.960 5.206 5.146 1.00 96.94 89 ARG A C 1
ATOM 676 O O . ARG A 1 89 ? 2.417 4.232 5.651 1.00 96.94 89 ARG A O 1
ATOM 683 N N . ALA A 1 90 ? 3.776 5.095 4.109 1.00 96.69 90 ALA A N 1
ATOM 684 C CA . ALA A 1 90 ? 4.267 3.827 3.582 1.00 96.69 90 ALA A CA 1
ATOM 685 C C . ALA A 1 90 ? 5.795 3.825 3.639 1.00 96.69 90 ALA A C 1
ATOM 687 O O . ALA A 1 90 ? 6.427 4.822 3.295 1.00 96.69 90 ALA A O 1
ATOM 688 N N . MET A 1 91 ? 6.394 2.726 4.090 1.00 95.88 91 MET A N 1
ATOM 689 C CA . MET A 1 91 ? 7.845 2.583 4.194 1.00 95.88 91 MET A CA 1
ATOM 690 C C . MET A 1 91 ? 8.288 1.237 3.646 1.00 95.88 91 MET A C 1
ATOM 692 O O . MET A 1 91 ? 7.753 0.190 4.016 1.00 95.88 91 MET A O 1
ATOM 696 N N . GLN A 1 92 ? 9.293 1.261 2.778 1.00 94.00 92 GLN A N 1
ATOM 697 C CA . GLN A 1 92 ? 9.892 0.040 2.270 1.00 94.00 92 GLN A CA 1
ATOM 698 C C . GLN A 1 92 ? 10.698 -0.650 3.373 1.00 94.00 92 GLN A C 1
ATOM 700 O O . GLN A 1 92 ? 11.534 -0.032 4.030 1.00 94.00 92 GLN A O 1
ATOM 705 N N . GLY A 1 93 ? 10.448 -1.944 3.559 1.00 90.06 93 GLY A N 1
ATOM 706 C CA . GLY A 1 93 ? 11.154 -2.785 4.514 1.00 90.06 93 GLY A CA 1
ATOM 707 C C . GLY A 1 93 ? 11.822 -3.987 3.852 1.00 90.06 93 GLY A C 1
ATOM 708 O O . GLY A 1 93 ? 11.670 -4.267 2.655 1.00 90.06 93 GLY A O 1
ATOM 709 N N . MET A 1 94 ? 12.554 -4.748 4.664 1.00 88.06 94 MET A N 1
ATOM 710 C CA . MET A 1 94 ? 13.063 -6.053 4.250 1.00 88.06 94 MET A CA 1
ATOM 711 C C . MET A 1 94 ? 11.885 -7.023 4.089 1.00 88.06 94 MET A C 1
ATOM 713 O O . MET A 1 94 ? 11.206 -7.353 5.055 1.00 88.06 94 MET A O 1
ATOM 717 N N . GLY A 1 95 ? 11.633 -7.469 2.856 1.00 89.31 95 GLY A N 1
ATOM 718 C CA . GLY A 1 95 ? 10.591 -8.457 2.541 1.00 89.31 95 GLY A CA 1
ATOM 719 C C . GLY A 1 95 ? 9.183 -7.902 2.280 1.00 89.31 95 GLY A C 1
ATOM 720 O O . GLY A 1 95 ? 8.292 -8.680 1.935 1.00 89.31 95 GLY A O 1
ATOM 721 N N . GLY A 1 96 ? 8.965 -6.588 2.380 1.00 93.44 96 GLY A N 1
ATOM 722 C CA . GLY A 1 96 ? 7.654 -5.995 2.121 1.00 93.44 96 GLY A CA 1
ATOM 723 C C . GLY A 1 96 ? 7.593 -4.492 2.347 1.00 93.44 96 GLY A C 1
ATOM 724 O O . GLY A 1 96 ? 8.612 -3.801 2.308 1.00 93.44 96 GLY A O 1
ATOM 725 N N . ILE A 1 97 ? 6.383 -3.995 2.587 1.00 95.31 97 ILE A N 1
ATOM 726 C CA . ILE A 1 97 ? 6.105 -2.589 2.872 1.00 95.31 97 ILE A CA 1
ATOM 727 C C . ILE A 1 97 ? 5.353 -2.503 4.199 1.00 95.31 97 ILE A C 1
ATOM 729 O O . ILE A 1 97 ? 4.334 -3.165 4.406 1.00 95.31 97 ILE A O 1
ATOM 733 N N . GLN A 1 98 ? 5.876 -1.677 5.101 1.00 96.25 98 GLN A N 1
ATOM 734 C CA . GLN A 1 98 ? 5.188 -1.269 6.315 1.00 96.25 98 GLN A CA 1
ATOM 735 C C . GLN A 1 98 ? 4.236 -0.130 5.954 1.00 96.25 98 GLN A C 1
ATOM 737 O O . GLN A 1 98 ? 4.665 0.918 5.465 1.00 96.25 98 GLN A O 1
ATOM 742 N N . LEU A 1 99 ? 2.951 -0.343 6.187 1.00 96.44 99 LEU A N 1
ATOM 743 C CA . LEU A 1 99 ? 1.904 0.646 5.999 1.00 96.44 99 LEU A CA 1
ATOM 744 C C . LEU A 1 99 ? 1.494 1.196 7.358 1.00 96.44 99 LEU A C 1
ATOM 746 O O . LEU A 1 99 ? 1.509 0.485 8.362 1.00 96.44 99 LEU A O 1
ATOM 750 N N . TYR A 1 100 ? 1.139 2.468 7.375 1.00 95.88 100 TYR A N 1
ATOM 751 C CA . TYR A 1 100 ? 0.655 3.175 8.545 1.00 95.88 100 TYR A CA 1
ATOM 752 C C . TYR A 1 100 ? -0.676 3.826 8.188 1.00 95.88 100 TYR A C 1
ATOM 754 O O . TYR A 1 100 ? -0.767 4.495 7.153 1.00 95.88 100 TYR A O 1
ATOM 762 N N . VAL A 1 101 ? -1.674 3.623 9.047 1.00 94.19 101 VAL A N 1
ATOM 763 C CA . VAL A 1 101 ? -2.878 4.459 9.127 1.00 94.19 101 VAL A CA 1
ATOM 764 C C . VAL A 1 101 ? -2.669 5.351 10.337 1.00 94.19 101 VAL A C 1
ATOM 766 O O . VAL A 1 101 ? -2.578 4.826 11.447 1.00 94.19 101 VAL A O 1
ATOM 769 N N . GLU A 1 102 ? -2.498 6.654 10.128 1.00 87.94 102 GLU A N 1
ATOM 770 C CA . GLU A 1 102 ? -1.961 7.548 11.165 1.00 87.94 102 GLU A CA 1
ATOM 771 C C . GLU A 1 102 ? -0.658 6.974 11.773 1.00 87.94 102 GLU A C 1
ATOM 773 O O . GLU A 1 102 ? 0.330 6.779 11.060 1.00 87.94 102 GLU A O 1
ATOM 778 N N . GLU A 1 103 ? -0.653 6.646 13.070 1.00 86.81 103 GLU A N 1
ATOM 779 C CA . GLU A 1 103 ? 0.480 6.030 13.770 1.00 86.81 103 GLU A CA 1
ATOM 780 C C . GLU A 1 103 ? 0.422 4.495 13.815 1.00 86.81 103 GLU A C 1
ATOM 782 O O . GLU A 1 103 ? 1.409 3.865 14.196 1.00 86.81 103 GLU A O 1
ATOM 787 N N . TYR A 1 104 ? -0.693 3.872 13.412 1.00 92.00 104 TYR A N 1
ATOM 788 C CA . TYR A 1 104 ? -0.922 2.432 13.552 1.00 92.00 104 TYR A CA 1
ATOM 789 C C . TYR A 1 104 ? -0.259 1.635 12.419 1.00 92.00 104 TYR A C 1
ATOM 791 O O . TYR A 1 104 ? -0.718 1.698 11.271 1.00 92.00 104 TYR A O 1
ATOM 799 N N . PRO A 1 105 ? 0.798 0.851 12.710 1.00 94.19 105 PRO A N 1
ATOM 800 C CA . PRO A 1 105 ? 1.533 0.124 11.690 1.00 94.19 105 PRO A CA 1
ATOM 801 C C . PRO A 1 105 ? 0.898 -1.240 11.395 1.00 94.19 105 PRO A C 1
ATOM 803 O O . PRO A 1 105 ? 0.539 -1.984 12.303 1.00 94.19 105 PRO A O 1
ATOM 806 N N . PHE A 1 106 ? 0.876 -1.632 10.124 1.00 94.75 106 PHE A N 1
ATOM 807 C CA . PHE A 1 106 ? 0.630 -3.008 9.692 1.00 94.75 106 PHE A CA 1
ATOM 808 C C . PHE A 1 106 ? 1.510 -3.345 8.482 1.00 94.75 106 PHE A C 1
ATOM 810 O O . PHE A 1 106 ? 1.871 -2.471 7.695 1.00 94.75 106 PHE A O 1
ATOM 817 N N . PHE A 1 107 ? 1.944 -4.598 8.368 1.00 95.12 107 PHE A N 1
ATOM 818 C CA . PHE A 1 107 ? 2.961 -4.999 7.393 1.00 95.12 107 PHE A CA 1
ATOM 819 C C . PHE A 1 107 ? 2.375 -5.904 6.316 1.00 95.12 107 PHE A C 1
ATOM 821 O O . PHE A 1 107 ? 1.658 -6.854 6.625 1.00 95.12 107 PHE A O 1
ATOM 828 N N . LEU A 1 108 ? 2.743 -5.653 5.058 1.00 95.06 108 LEU A N 1
ATOM 829 C CA . LEU A 1 108 ? 2.407 -6.515 3.930 1.00 95.06 108 LEU A CA 1
ATOM 830 C C . LEU A 1 108 ? 3.677 -6.950 3.201 1.00 95.06 108 LEU A C 1
ATOM 832 O O . LEU A 1 108 ? 4.470 -6.124 2.747 1.00 95.06 108 LEU A O 1
ATOM 836 N N . GLY A 1 109 ? 3.850 -8.264 3.053 1.00 94.62 109 GLY A N 1
ATOM 837 C CA . GLY A 1 109 ? 4.934 -8.825 2.250 1.00 94.62 109 GLY A CA 1
ATOM 838 C C . GLY A 1 109 ? 4.788 -8.456 0.772 1.00 94.62 109 GLY A C 1
ATOM 839 O O . GLY A 1 109 ? 3.674 -8.260 0.286 1.00 94.62 109 GLY A O 1
ATOM 840 N N . TYR A 1 110 ? 5.896 -8.417 0.023 1.00 93.12 110 TYR A N 1
ATOM 841 C CA . TYR A 1 110 ? 5.851 -8.077 -1.410 1.00 93.12 110 TYR A CA 1
ATOM 842 C C . TYR A 1 110 ? 4.895 -8.977 -2.204 1.00 93.12 110 TYR A C 1
ATOM 844 O O . TYR A 1 110 ? 4.219 -8.503 -3.108 1.00 93.12 110 TYR A O 1
ATOM 852 N N . VAL A 1 111 ? 4.767 -10.253 -1.827 1.00 93.44 111 VAL A N 1
ATOM 853 C CA . VAL A 1 111 ? 3.833 -11.205 -2.456 1.00 93.44 111 VAL A CA 1
ATOM 854 C C . VAL A 1 111 ? 2.359 -10.810 -2.328 1.00 93.44 111 VAL A C 1
ATOM 856 O O . VAL A 1 111 ? 1.547 -11.310 -3.094 1.00 93.44 111 VAL A O 1
ATOM 859 N N . CYS A 1 112 ? 2.021 -9.928 -1.384 1.00 95.00 112 CYS A N 1
ATOM 860 C CA . CYS A 1 112 ? 0.662 -9.452 -1.144 1.00 95.00 112 CYS A CA 1
ATOM 861 C C . CYS A 1 112 ? 0.337 -8.165 -1.920 1.00 95.00 112 CYS A C 1
ATOM 863 O O . CYS A 1 112 ? -0.826 -7.765 -1.970 1.00 95.00 112 CYS A O 1
ATOM 865 N N . LEU A 1 113 ? 1.340 -7.508 -2.512 1.00 94.88 113 LEU A N 1
ATOM 866 C CA . LEU A 1 113 ? 1.256 -6.148 -3.045 1.00 94.88 113 LEU A CA 1
ATOM 867 C C . LEU A 1 113 ? 1.365 -6.144 -4.573 1.00 94.88 113 LEU A C 1
ATOM 869 O O . LEU A 1 113 ? 2.304 -6.714 -5.129 1.00 94.88 113 LEU A O 1
ATOM 873 N N . LYS A 1 114 ? 0.452 -5.439 -5.249 1.00 95.62 114 LYS A N 1
ATOM 874 C CA . LYS A 1 114 ? 0.541 -5.146 -6.689 1.00 95.62 114 LYS A CA 1
ATOM 875 C C . LYS A 1 114 ? 1.171 -3.783 -6.931 1.00 95.62 114 LYS A C 1
ATOM 877 O O . LYS A 1 114 ? 2.164 -3.677 -7.645 1.00 95.62 114 LYS A O 1
ATOM 882 N N . CYS A 1 115 ? 0.612 -2.733 -6.334 1.00 96.12 115 CYS A N 1
ATOM 883 C CA . CYS A 1 115 ? 1.160 -1.384 -6.429 1.00 96.12 115 CYS A CA 1
ATOM 884 C C . CYS A 1 115 ? 0.648 -0.465 -5.316 1.00 96.12 115 CYS A C 1
ATOM 886 O O . CYS A 1 115 ? -0.327 -0.776 -4.632 1.00 96.12 115 CYS A O 1
ATOM 888 N N . ILE A 1 116 ? 1.316 0.676 -5.162 1.00 97.44 116 ILE A N 1
ATOM 889 C CA . ILE A 1 116 ? 0.919 1.785 -4.300 1.00 97.44 116 ILE A CA 1
ATOM 890 C C . ILE A 1 116 ? 0.777 3.025 -5.171 1.00 97.44 116 ILE A C 1
ATOM 892 O O . ILE A 1 116 ? 1.678 3.365 -5.943 1.00 97.44 116 ILE A O 1
ATOM 896 N N . ARG A 1 117 ? -0.348 3.719 -5.028 1.00 97.94 117 ARG A N 1
ATOM 897 C CA . ARG A 1 117 ? -0.639 4.978 -5.711 1.00 97.94 117 ARG A CA 1
ATOM 898 C C . ARG A 1 117 ? -0.903 6.067 -4.695 1.00 97.94 117 ARG A C 1
ATOM 900 O O . ARG A 1 117 ? -1.586 5.823 -3.709 1.00 97.94 117 ARG A O 1
ATOM 907 N N . ARG A 1 118 ? -0.427 7.272 -4.968 1.00 96.81 118 ARG A N 1
ATOM 908 C CA . ARG A 1 118 ? -0.814 8.483 -4.244 1.00 96.81 118 ARG A CA 1
ATOM 909 C C . ARG A 1 118 ? -2.328 8.707 -4.353 1.00 96.81 118 ARG A C 1
ATOM 911 O O . ARG A 1 118 ? -2.972 8.171 -5.255 1.00 96.81 118 ARG A O 1
ATOM 918 N N . GLY A 1 119 ? -2.897 9.511 -3.457 1.00 91.56 119 GLY A N 1
ATOM 919 C CA . GLY A 1 119 ? -4.324 9.853 -3.443 1.00 91.56 119 GLY A CA 1
ATOM 920 C C . GLY A 1 119 ? -4.870 10.429 -4.759 1.00 91.56 119 GLY A C 1
ATOM 921 O O . GLY A 1 119 ? -6.047 10.256 -5.052 1.00 91.56 119 GLY A O 1
ATOM 922 N N . ASP A 1 120 ? -4.025 11.034 -5.596 1.00 92.94 120 ASP A N 1
ATOM 923 C CA . ASP A 1 120 ? -4.389 11.535 -6.931 1.00 92.94 120 ASP A CA 1
ATOM 924 C C . ASP A 1 120 ? -4.196 10.509 -8.067 1.00 92.94 120 ASP A C 1
ATOM 926 O O . ASP A 1 120 ? -4.388 10.824 -9.240 1.00 92.94 120 ASP A O 1
ATOM 930 N N . GLY A 1 121 ? -3.799 9.278 -7.734 1.00 90.88 121 GLY A N 1
ATOM 931 C CA . GLY A 1 121 ? -3.593 8.179 -8.674 1.00 90.88 121 GLY A CA 1
ATOM 932 C C . GLY A 1 121 ? -2.162 8.023 -9.198 1.00 90.88 121 GLY A C 1
ATOM 933 O O . GLY A 1 121 ? -1.888 7.026 -9.880 1.00 90.88 121 GLY A O 1
ATOM 934 N N . PHE A 1 122 ? -1.239 8.937 -8.869 1.00 93.06 122 PHE A N 1
ATOM 935 C CA . PHE A 1 122 ? 0.159 8.824 -9.296 1.00 93.06 122 PHE A CA 1
ATOM 936 C C . PHE A 1 122 ? 0.813 7.559 -8.724 1.00 93.06 122 PHE A C 1
ATOM 938 O O . PHE A 1 122 ? 0.687 7.268 -7.535 1.00 93.06 122 PHE A O 1
ATOM 945 N N . LEU A 1 123 ? 1.507 6.790 -9.566 1.00 94.31 123 LEU A N 1
ATOM 946 C CA . LEU A 1 123 ? 2.155 5.544 -9.157 1.00 94.31 123 LEU A CA 1
ATOM 947 C C . LEU A 1 123 ? 3.376 5.856 -8.281 1.00 94.31 123 LEU A C 1
ATOM 949 O O . LEU A 1 123 ? 4.273 6.571 -8.709 1.00 94.31 123 LEU A O 1
ATOM 953 N N . LEU A 1 124 ? 3.396 5.334 -7.056 1.00 95.25 124 LEU A N 1
ATOM 954 C CA . LEU A 1 124 ? 4.487 5.533 -6.097 1.00 95.25 124 LEU A CA 1
ATOM 955 C C . LEU A 1 124 ? 5.426 4.331 -6.042 1.00 95.25 124 LEU A C 1
ATOM 957 O O . LEU A 1 124 ? 6.634 4.488 -5.899 1.00 95.25 124 LEU A O 1
ATOM 961 N N . TRP A 1 125 ? 4.858 3.132 -6.147 1.00 95.12 125 TRP A N 1
ATOM 962 C CA . TRP A 1 125 ? 5.587 1.873 -6.101 1.00 95.12 125 TRP A CA 1
ATOM 963 C C . TRP A 1 125 ? 4.800 0.793 -6.850 1.00 95.12 125 TRP A C 1
ATOM 965 O O . TRP A 1 125 ? 3.569 0.784 -6.816 1.00 95.12 125 TRP A O 1
ATOM 975 N N . LYS A 1 126 ? 5.484 -0.137 -7.510 1.00 93.94 126 LYS A N 1
ATOM 976 C CA . LYS A 1 126 ? 4.895 -1.245 -8.268 1.00 93.94 126 LYS A CA 1
ATOM 977 C C . LYS A 1 126 ? 5.663 -2.535 -8.009 1.00 93.94 126 LYS A C 1
ATOM 979 O O . LYS A 1 126 ? 6.886 -2.550 -8.013 1.00 93.94 126 LYS A O 1
ATOM 984 N N . ASN A 1 127 ? 4.973 -3.650 -7.839 1.00 91.62 127 ASN A N 1
ATOM 985 C CA . ASN A 1 127 ? 5.631 -4.940 -7.735 1.00 91.62 127 ASN A CA 1
ATOM 986 C C . ASN A 1 127 ? 5.993 -5.475 -9.127 1.00 91.62 127 ASN A C 1
ATOM 988 O O . ASN A 1 127 ? 5.148 -6.043 -9.814 1.00 91.62 127 ASN A O 1
ATOM 992 N N . ASN A 1 128 ? 7.263 -5.355 -9.516 1.00 84.44 128 ASN A N 1
ATOM 993 C CA . ASN A 1 128 ? 7.753 -5.853 -10.809 1.00 84.44 128 ASN A CA 1
ATOM 994 C C . ASN A 1 128 ? 7.625 -7.381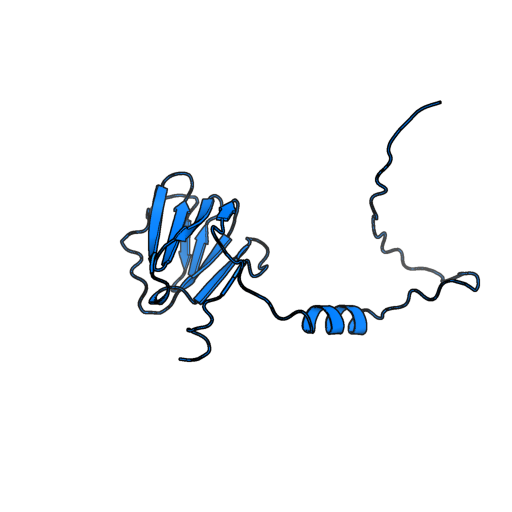 -10.966 1.00 84.44 128 ASN A C 1
ATOM 996 O O . ASN A 1 128 ? 7.651 -7.889 -12.084 1.00 84.44 128 ASN A O 1
ATOM 1000 N N . ASN A 1 129 ? 7.489 -8.125 -9.863 1.00 77.81 129 ASN A N 1
ATOM 1001 C CA . ASN A 1 129 ? 7.295 -9.574 -9.914 1.00 77.81 129 ASN A CA 1
ATOM 1002 C C . ASN A 1 129 ? 5.832 -9.962 -10.150 1.00 77.81 129 ASN A C 1
ATOM 1004 O O . ASN A 1 129 ? 5.580 -11.108 -10.500 1.00 77.81 129 ASN A O 1
ATOM 1008 N N . TYR A 1 130 ? 4.879 -9.044 -9.953 1.00 68.44 130 TYR A N 1
ATOM 1009 C CA . TYR A 1 130 ? 3.461 -9.334 -10.153 1.00 68.44 130 TYR A CA 1
ATOM 1010 C C . TYR A 1 130 ? 3.057 -9.276 -11.629 1.00 68.44 130 TYR A C 1
ATOM 1012 O O . TYR A 1 130 ? 2.270 -10.101 -12.065 1.00 68.44 130 TYR A O 1
ATOM 1020 N N . ASP A 1 131 ? 3.622 -8.360 -12.422 1.00 58.28 131 ASP A N 1
ATOM 1021 C CA . ASP A 1 131 ? 3.30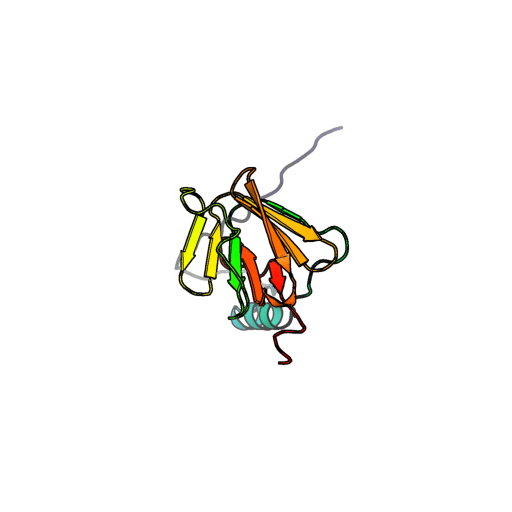6 -8.286 -13.860 1.00 58.28 131 ASP A CA 1
ATOM 1022 C C . ASP A 1 131 ? 3.813 -9.502 -14.662 1.00 58.28 131 ASP A C 1
ATOM 1024 O O . ASP A 1 131 ? 3.419 -9.687 -15.809 1.00 58.28 131 ASP A O 1
ATOM 1028 N N . ASN A 1 132 ? 4.703 -10.309 -14.072 1.00 48.03 132 ASN A N 1
ATOM 1029 C CA . ASN A 1 132 ? 5.304 -11.492 -14.692 1.00 48.03 132 ASN A CA 1
ATOM 1030 C C . ASN A 1 132 ? 4.706 -12.823 -14.184 1.00 48.03 132 ASN A C 1
ATOM 1032 O O . ASN A 1 132 ? 5.238 -13.881 -14.528 1.00 48.03 132 ASN A O 1
ATOM 1036 N N . MET A 1 133 ? 3.657 -12.785 -13.349 1.00 43.84 133 MET A N 1
ATOM 1037 C CA . MET A 1 133 ? 2.911 -13.959 -12.859 1.00 43.84 133 MET A CA 1
ATOM 1038 C C . MET A 1 133 ? 1.558 -14.076 -13.554 1.00 43.84 133 MET A C 1
ATOM 1040 O O . MET A 1 133 ? 1.187 -15.225 -13.876 1.00 43.84 133 MET A O 1
#

Foldseek 3Di:
DDDDDDDDDDDDDDDDDDDDDDDDDPPPCDPVNVVVVVVPPDDDADDDWDKDWAWKKFAWDPPDDCPQPPPPDPQWDDDPRMITGGGWMWTDDDQFIWTGNPNRTDTDGLNTTAFMAGPVGHTHHGNPVVVVD

pLDDT: mean 77.05, std 22.46, range [34.12, 97.94]

Secondary structure (DSSP, 8-state):
----------------------S-------HHHHHHHHHTS------SS-EEES-EEEEE-TT---TTS-TT-TTEEEETTEEEESSEEEEEETTEEEEEETTEEEEEEGGGEEEEEETTS-EEEE-TTTTT-

Sequence (133 aa):
MFDESSSEWWCFHCDSDGLKGKPGVKASSSVAEVKSRLAAVEFQNPTGNWSYEGAYSVELTDRADMSVAPVGSEFLKIEGNRVVISEGRAMQGMGGIQLYVEEYPFFLGYVCLKCIRRGDGFLLWKNNNYDNM

Radius of gyration: 21.22 Å; chains: 1; bounding box: 37×60×49 Å